Protein AF-A0A1A9N762-F1 (afdb_monomer_lite)

Secondary structure (DSSP, 8-state):
-EEEETTS-HHHHHHHHHHHHHHHHTT--PPEEEETT--TTHHHHSTTSS--HHHHHHHHHHHH--

Foldseek 3Di:
DQEEEPAEDPVNVVVSVVVQVVCVVVVNRDDYYYHYPDYPPVLVVCQVPPNCPSVVVVVCVVVPPD

pLDDT: mean 95.45, std 7.13, range [48.88, 98.5]

Structure (mmCIF, N/CA/C/O backbone):
data_AF-A0A1A9N762-F1
#
_entry.id   AF-A0A1A9N762-F1
#
loop_
_atom_site.group_PDB
_atom_site.id
_atom_site.type_symbol
_atom_site.label_atom_id
_atom_site.label_alt_id
_atom_site.label_comp_id
_atom_site.label_asym_id
_atom_site.label_entity_id
_atom_site.label_seq_id
_atom_site.pdbx_PDB_ins_code
_atom_site.Cartn_x
_atom_site.Cartn_y
_atom_site.Cartn_z
_atom_site.occupancy
_atom_site.B_iso_or_equiv
_atom_site.auth_seq_id
_atom_site.auth_comp_id
_atom_site.auth_asym_id
_atom_site.auth_atom_id
_atom_site.pdbx_PDB_model_num
ATOM 1 N N . MET A 1 1 ? -3.047 -2.220 8.448 1.00 93.12 1 MET A N 1
ATOM 2 C CA . MET A 1 1 ? -2.125 -1.416 7.626 1.00 93.12 1 MET A CA 1
ATOM 3 C C . MET A 1 1 ? -2.939 -0.732 6.542 1.00 93.12 1 MET A C 1
ATOM 5 O O . MET A 1 1 ? -3.861 -1.365 6.041 1.00 93.12 1 MET A O 1
ATOM 9 N N . VAL A 1 2 ? -2.625 0.518 6.213 1.00 96.81 2 VAL A N 1
ATOM 10 C CA . VAL A 1 2 ? -3.111 1.216 5.012 1.00 96.81 2 VAL A CA 1
ATOM 11 C C . VAL A 1 2 ? -1.882 1.550 4.169 1.00 96.81 2 VAL A C 1
ATOM 13 O O . VAL A 1 2 ? -0.926 2.118 4.691 1.00 96.81 2 VAL A O 1
ATOM 16 N N . ALA A 1 3 ? -1.874 1.137 2.906 1.00 96.56 3 ALA A N 1
ATOM 17 C CA . ALA A 1 3 ? -0.727 1.276 2.016 1.00 96.56 3 ALA A CA 1
ATOM 18 C C . ALA A 1 3 ? -1.064 2.159 0.811 1.00 96.56 3 ALA A C 1
ATOM 20 O O . ALA A 1 3 ? -2.219 2.222 0.394 1.00 96.56 3 ALA A O 1
ATOM 21 N N . THR A 1 4 ? -0.043 2.834 0.294 1.00 97.88 4 THR A N 1
ATOM 22 C CA . THR A 1 4 ? -0.046 3.599 -0.961 1.00 97.88 4 THR A CA 1
ATOM 23 C C . THR A 1 4 ? 1.276 3.374 -1.680 1.00 97.88 4 THR A C 1
ATOM 25 O O . THR A 1 4 ? 2.271 2.988 -1.056 1.00 97.88 4 THR A O 1
ATOM 28 N N . ALA A 1 5 ? 1.313 3.685 -2.964 1.00 98.12 5 ALA A N 1
ATOM 29 C CA . ALA A 1 5 ? 2.512 3.668 -3.780 1.00 98.12 5 ALA A CA 1
ATOM 30 C C . ALA A 1 5 ? 2.960 5.087 -4.149 1.00 98.12 5 ALA A C 1
ATOM 32 O O . ALA A 1 5 ? 2.151 5.999 -4.290 1.00 98.12 5 ALA A O 1
ATOM 33 N N . GLU A 1 6 ? 4.263 5.290 -4.343 1.00 98.00 6 GLU A N 1
ATOM 34 C CA . GLU A 1 6 ? 4.807 6.604 -4.700 1.00 98.00 6 GLU A CA 1
ATOM 35 C C . GLU A 1 6 ? 4.249 7.172 -6.011 1.00 98.00 6 GLU A C 1
ATOM 37 O O . GLU A 1 6 ? 4.142 8.391 -6.158 1.00 98.00 6 GLU A O 1
ATOM 42 N N . LEU A 1 7 ?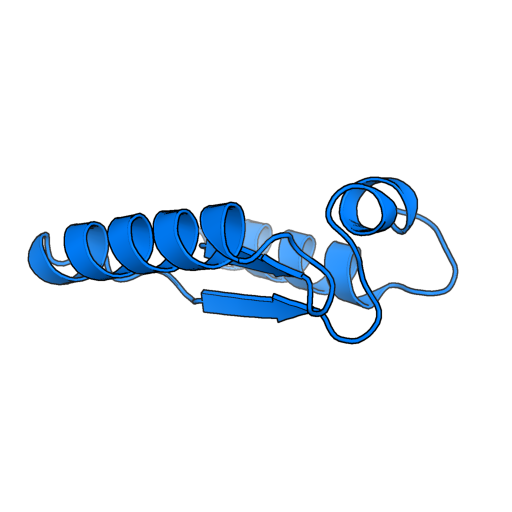 3.906 6.289 -6.947 1.00 98.12 7 LEU A N 1
ATOM 43 C CA . LEU A 1 7 ? 3.382 6.624 -8.266 1.00 98.12 7 LEU A CA 1
ATOM 44 C C . LEU A 1 7 ? 1.874 6.347 -8.375 1.00 98.12 7 LEU A C 1
ATOM 46 O O . LEU A 1 7 ? 1.355 6.205 -9.486 1.00 98.12 7 LEU A O 1
ATOM 50 N N . ASP A 1 8 ? 1.167 6.235 -7.247 1.00 98.38 8 ASP A N 1
ATOM 51 C CA . ASP A 1 8 ? -0.292 6.173 -7.257 1.00 98.38 8 ASP A CA 1
ATOM 52 C C . ASP A 1 8 ? -0.900 7.460 -7.841 1.00 98.38 8 ASP A C 1
ATOM 54 O O . ASP A 1 8 ? -0.374 8.564 -7.658 1.00 98.38 8 ASP A O 1
ATOM 58 N N . PRO A 1 9 ? -2.065 7.373 -8.509 1.00 98.00 9 PRO A N 1
ATOM 59 C CA . PRO A 1 9 ? -2.847 8.560 -8.812 1.00 98.00 9 PRO A CA 1
ATOM 60 C C . PRO A 1 9 ? -3.206 9.312 -7.522 1.00 98.00 9 PRO A C 1
ATOM 62 O O . PRO A 1 9 ? -3.652 8.707 -6.550 1.00 98.00 9 PRO A O 1
ATOM 65 N N . VAL A 1 10 ? -3.145 10.648 -7.546 1.00 97.50 10 VAL A N 1
ATOM 66 C CA . VAL A 1 10 ? -3.452 11.518 -6.385 1.00 97.50 10 VAL A CA 1
ATOM 67 C C . VAL A 1 10 ? -4.794 11.183 -5.712 1.00 97.50 10 VAL A C 1
ATOM 69 O O . VAL A 1 10 ? -4.950 11.340 -4.503 1.00 97.50 10 VAL A O 1
ATOM 72 N N . ALA A 1 11 ? -5.789 10.728 -6.479 1.00 98.00 11 ALA A N 1
ATOM 73 C CA . ALA A 1 11 ? -7.084 10.329 -5.933 1.00 98.00 11 ALA A CA 1
ATOM 74 C C . ALA A 1 11 ? -6.995 9.105 -5.000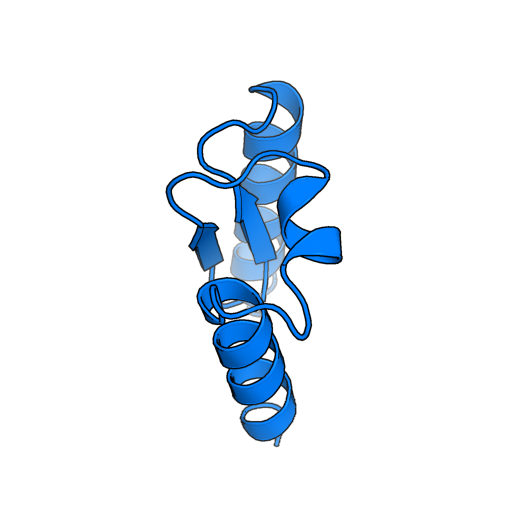 1.00 98.00 11 ALA A C 1
ATOM 76 O O . ALA A 1 11 ? -7.708 9.068 -4.001 1.00 98.00 11 ALA A O 1
ATOM 77 N N . VAL A 1 12 ? -6.113 8.145 -5.296 1.00 97.38 12 VAL A N 1
ATOM 78 C CA . VAL A 1 12 ? -5.877 6.948 -4.475 1.00 97.38 12 VAL A CA 1
ATOM 79 C C . VAL A 1 12 ? -5.170 7.334 -3.177 1.00 97.38 12 VAL A C 1
ATOM 81 O O . VAL A 1 12 ? -5.657 6.987 -2.102 1.00 97.38 12 VAL A O 1
ATOM 84 N N . GLU A 1 13 ? -4.110 8.152 -3.249 1.00 96.25 13 GLU A N 1
ATOM 85 C CA . GLU A 1 13 ? -3.415 8.656 -2.051 1.00 96.25 13 GLU A CA 1
ATOM 86 C C . GLU A 1 13 ? -4.382 9.406 -1.111 1.00 96.25 13 GLU A C 1
ATOM 88 O O . GLU A 1 13 ? -4.376 9.196 0.104 1.00 96.25 13 GLU A O 1
ATOM 93 N N . ARG A 1 14 ? -5.282 10.235 -1.664 1.00 97.88 14 ARG A N 1
ATOM 94 C CA . ARG A 1 14 ? -6.302 10.949 -0.873 1.00 97.88 14 ARG A CA 1
ATOM 95 C C . ARG A 1 14 ? -7.289 10.008 -0.187 1.00 97.88 14 ARG A C 1
ATOM 97 O O . ARG A 1 14 ? -7.639 10.251 0.964 1.00 97.88 14 ARG A O 1
ATOM 104 N N . GLN A 1 15 ? -7.743 8.960 -0.871 1.00 98.38 15 GLN A N 1
ATOM 105 C CA . GLN A 1 15 ? -8.654 7.975 -0.281 1.00 98.38 15 GLN A CA 1
ATOM 106 C C . GLN A 1 15 ? -7.976 7.187 0.845 1.00 98.38 15 GLN A C 1
ATOM 108 O O . GLN A 1 15 ? -8.589 6.959 1.887 1.00 98.38 15 GLN A O 1
ATOM 113 N N . ALA A 1 16 ? -6.705 6.819 0.673 1.00 98.06 16 ALA A N 1
ATOM 114 C CA . ALA A 1 16 ? -5.932 6.147 1.711 1.00 98.06 16 ALA A CA 1
ATOM 115 C C . ALA A 1 16 ? -5.756 7.030 2.958 1.00 98.06 16 ALA A C 1
ATOM 117 O O . ALA A 1 16 ? -5.946 6.546 4.075 1.00 98.06 16 ALA A O 1
ATOM 118 N N . LEU A 1 17 ? -5.473 8.327 2.776 1.00 97.25 17 LEU A N 1
ATOM 119 C CA . LEU A 1 17 ? -5.398 9.288 3.879 1.00 97.25 17 LEU A CA 1
ATOM 120 C C . LEU A 1 17 ? -6.747 9.429 4.600 1.00 97.25 17 LEU A C 1
ATOM 122 O O . LEU A 1 17 ? -6.800 9.324 5.820 1.00 97.25 17 LEU A O 1
ATOM 126 N N . GLN A 1 18 ? -7.847 9.568 3.853 1.00 98.44 18 GLN A N 1
ATOM 127 C CA . GLN A 1 18 ? -9.195 9.634 4.432 1.00 98.44 18 GLN A CA 1
ATOM 128 C C . GLN A 1 18 ? -9.534 8.389 5.263 1.00 98.44 18 GLN A C 1
ATOM 130 O O . GLN A 1 18 ? -10.094 8.505 6.352 1.00 98.44 18 GLN A O 1
ATOM 135 N N . LEU A 1 19 ? -9.185 7.197 4.768 1.00 98.31 19 LEU A N 1
ATOM 136 C CA . LEU A 1 19 ? -9.381 5.947 5.500 1.00 98.31 19 LEU A CA 1
ATOM 137 C C . LE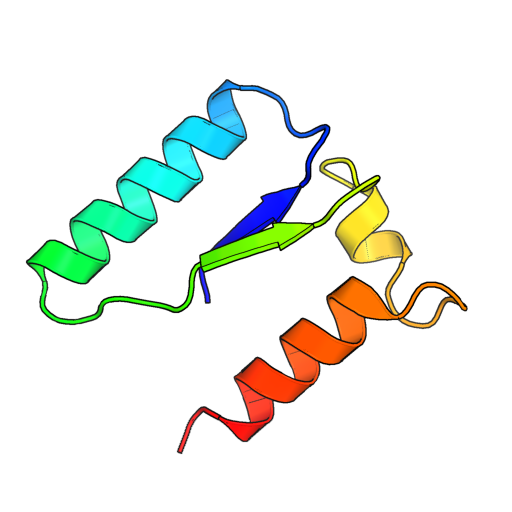U A 1 19 ? -8.528 5.897 6.772 1.00 98.31 19 LEU A C 1
ATOM 139 O O . LEU A 1 19 ? -9.026 5.495 7.823 1.00 98.31 19 LEU A O 1
ATOM 143 N N . HIS A 1 20 ? -7.252 6.276 6.678 1.00 98.00 20 HIS A N 1
ATOM 144 C CA . HIS A 1 20 ? -6.350 6.325 7.823 1.00 98.00 20 HIS A CA 1
ATOM 145 C C . HIS A 1 20 ? -6.905 7.245 8.916 1.00 98.00 20 HIS A C 1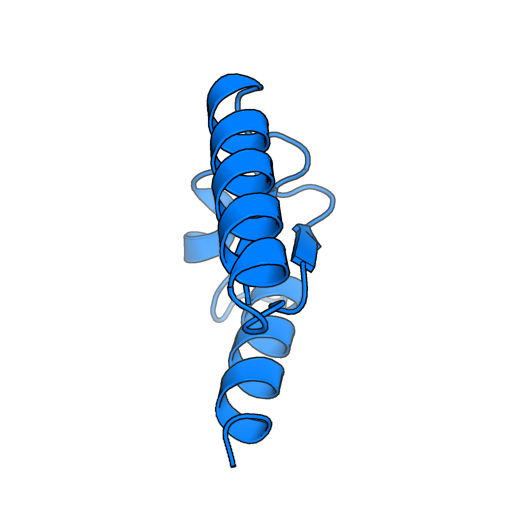
ATOM 147 O O . HIS A 1 20 ? -7.071 6.800 10.052 1.00 98.00 20 HIS A O 1
ATOM 153 N N . ASP A 1 21 ? -7.263 8.478 8.561 1.00 98.12 21 ASP A N 1
ATOM 154 C CA . ASP A 1 21 ? -7.728 9.487 9.511 1.00 98.12 21 ASP A CA 1
ATOM 155 C C . ASP A 1 21 ? -9.034 9.053 10.188 1.00 98.12 21 ASP A C 1
ATOM 157 O O . ASP A 1 21 ? -9.119 9.055 11.417 1.00 98.12 21 ASP A O 1
ATOM 161 N N . ALA A 1 22 ? -10.000 8.538 9.417 1.00 98.50 22 ALA A N 1
ATOM 162 C CA . ALA A 1 22 ? -11.256 8.015 9.958 1.00 98.50 22 ALA A CA 1
ATOM 163 C C . ALA A 1 22 ? -11.043 6.823 10.915 1.00 98.50 22 ALA A C 1
ATOM 165 O O . ALA A 1 22 ? -11.729 6.690 11.931 1.00 98.50 22 ALA A O 1
ATOM 166 N N . LEU A 1 23 ? -10.083 5.939 10.621 1.00 98.19 23 LEU A N 1
ATOM 167 C CA . LEU A 1 23 ? -9.738 4.836 11.521 1.00 98.19 23 LEU A CA 1
ATOM 168 C C . LEU A 1 23 ? -9.031 5.331 12.787 1.00 98.19 23 LEU A C 1
ATOM 170 O O . LEU A 1 23 ? -9.272 4.780 13.862 1.00 98.19 23 LEU A O 1
ATOM 174 N N . CYS A 1 24 ? -8.186 6.358 12.691 1.00 98.00 24 CYS A N 1
ATOM 175 C CA . CYS A 1 24 ? -7.536 6.958 13.853 1.00 98.00 24 CYS A CA 1
ATOM 176 C C . CYS A 1 24 ? -8.548 7.667 14.766 1.00 98.00 24 CYS A C 1
ATOM 178 O O . CYS A 1 24 ? -8.505 7.445 15.976 1.00 98.00 24 CYS A O 1
ATOM 180 N N . GLU A 1 25 ? -9.516 8.408 14.215 1.00 98.38 25 GLU A N 1
ATOM 181 C CA . GLU A 1 25 ? -10.632 9.001 14.974 1.00 98.38 25 GLU A CA 1
ATOM 182 C C . GLU A 1 25 ? -11.459 7.942 15.723 1.00 98.38 25 GLU A C 1
ATOM 184 O O . GLU A 1 25 ? -11.910 8.162 16.847 1.00 98.38 25 GLU A O 1
ATOM 189 N N . ALA A 1 26 ? -11.597 6.749 15.141 1.00 98.25 26 ALA A N 1
ATOM 190 C CA . ALA A 1 26 ? -12.269 5.610 15.759 1.00 98.25 26 ALA A CA 1
ATOM 191 C C . ALA A 1 26 ? -11.391 4.818 16.756 1.00 98.25 26 ALA A C 1
ATOM 193 O O . ALA A 1 26 ? -11.770 3.713 17.148 1.00 98.25 26 ALA A O 1
ATOM 194 N N . ASN A 1 27 ? -10.223 5.334 17.160 1.00 97.19 27 ASN A N 1
ATOM 195 C CA . ASN A 1 27 ? -9.236 4.645 18.008 1.00 97.19 27 ASN A CA 1
ATOM 196 C C . ASN A 1 27 ? -8.730 3.304 17.427 1.00 97.19 27 ASN A C 1
ATOM 198 O O . ASN A 1 27 ? -8.376 2.383 18.162 1.00 97.19 27 ASN A O 1
ATOM 202 N N . ARG A 1 28 ? -8.682 3.180 16.096 1.00 95.88 28 ARG A N 1
ATOM 203 C CA . ARG A 1 28 ? -8.193 2.004 15.348 1.00 95.88 28 ARG A CA 1
ATOM 204 C C . ARG A 1 28 ? -7.045 2.374 14.404 1.00 95.88 28 ARG A C 1
ATOM 206 O O . ARG A 1 28 ? -6.966 1.846 13.297 1.00 95.88 28 ARG A O 1
ATOM 213 N N . CYS A 1 29 ? -6.186 3.298 14.834 1.00 95.00 29 CYS A N 1
ATOM 214 C CA . CYS A 1 29 ? -5.182 3.949 13.995 1.00 95.00 29 CYS A CA 1
ATOM 215 C C . CYS A 1 29 ? -4.185 2.934 13.395 1.00 95.00 29 CYS A C 1
ATOM 217 O O . CYS A 1 29 ? -3.378 2.358 14.132 1.00 95.00 29 CYS A O 1
ATOM 219 N N . PRO A 1 30 ? -4.260 2.641 12.083 1.00 94.88 30 PRO A N 1
ATOM 220 C CA . PRO A 1 30 ? -3.441 1.608 11.468 1.00 94.88 30 PRO A CA 1
ATOM 221 C C . PRO A 1 30 ? -2.052 2.152 11.124 1.00 94.88 30 PRO A C 1
ATOM 223 O O . PRO A 1 30 ? -1.899 3.322 10.797 1.00 94.88 30 PRO A O 1
ATOM 226 N N . THR A 1 31 ? -1.041 1.281 11.065 1.00 94.69 31 THR A N 1
ATOM 227 C CA . THR A 1 31 ? 0.225 1.624 10.398 1.00 94.69 31 THR A CA 1
ATOM 228 C C . THR A 1 31 ? -0.045 2.062 8.957 1.00 94.69 31 THR A C 1
ATOM 230 O O . THR A 1 31 ? -0.712 1.327 8.217 1.00 94.69 31 THR A O 1
ATOM 233 N N . SER A 1 32 ? 0.488 3.220 8.568 1.00 95.19 32 SER A N 1
ATOM 234 C CA . SER A 1 32 ? 0.506 3.705 7.190 1.00 95.19 32 SER A CA 1
ATOM 235 C C . SER A 1 32 ? 1.871 3.460 6.545 1.00 95.19 32 SER A C 1
ATOM 237 O O . SER A 1 32 ? 2.909 3.553 7.202 1.00 95.19 32 SER A O 1
ATOM 239 N N . VAL A 1 33 ? 1.878 3.105 5.261 1.00 96.38 33 VAL A N 1
ATOM 240 C CA . VAL A 1 33 ? 3.105 2.903 4.479 1.00 96.38 33 VAL A CA 1
ATOM 241 C C . VAL A 1 33 ? 2.938 3.483 3.078 1.00 96.38 33 VAL A C 1
ATOM 243 O O . VAL A 1 33 ? 1.870 3.376 2.475 1.00 96.38 33 VAL A O 1
ATOM 246 N N . ARG A 1 34 ? 4.002 4.106 2.566 1.00 97.19 34 ARG A N 1
ATOM 247 C CA . ARG A 1 34 ? 4.105 4.569 1.181 1.00 97.19 34 ARG A CA 1
ATOM 248 C C . ARG A 1 34 ? 5.293 3.877 0.526 1.00 97.19 34 ARG A C 1
ATOM 250 O O . ARG A 1 34 ? 6.430 4.115 0.932 1.00 97.19 34 ARG A O 1
ATOM 257 N N . PHE A 1 35 ? 5.041 3.000 -0.440 1.00 97.81 35 PHE A N 1
ATOM 258 C CA . PHE A 1 35 ? 6.087 2.226 -1.101 1.00 97.81 35 PHE A CA 1
ATOM 259 C C . PHE A 1 35 ? 6.763 3.045 -2.202 1.00 97.81 35 PHE A C 1
ATOM 261 O O . PHE A 1 35 ? 6.125 3.460 -3.169 1.00 97.81 35 PHE A O 1
ATOM 268 N N . ALA A 1 36 ? 8.067 3.278 -2.048 1.00 97.12 36 ALA A N 1
ATOM 269 C CA . ALA A 1 36 ? 8.874 3.982 -3.039 1.00 97.12 36 ALA A CA 1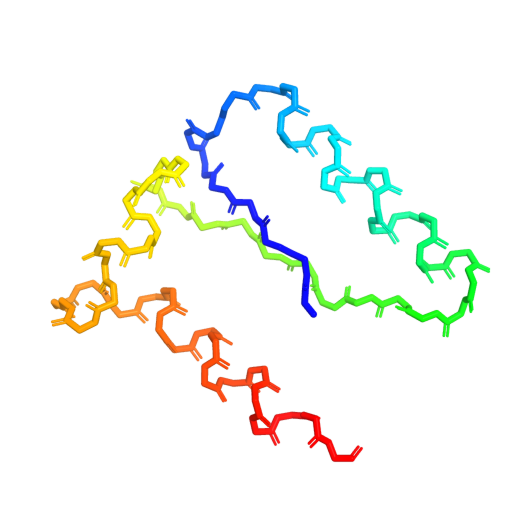
ATOM 270 C C . ALA A 1 36 ? 8.965 3.185 -4.348 1.00 97.12 36 ALA A C 1
ATOM 272 O O . ALA A 1 36 ? 8.999 1.956 -4.320 1.00 97.12 36 ALA A O 1
ATOM 273 N N . GLN A 1 37 ? 9.025 3.887 -5.481 1.00 96.44 37 GLN A N 1
ATOM 274 C CA . GLN A 1 37 ? 9.152 3.329 -6.840 1.00 96.44 37 GLN A CA 1
ATOM 275 C C . GLN A 1 37 ? 8.037 2.368 -7.292 1.00 96.44 37 GLN A C 1
ATOM 277 O O . GLN A 1 37 ? 8.088 1.844 -8.405 1.00 96.44 37 GLN A O 1
ATOM 282 N N . GLN A 1 38 ? 7.011 2.158 -6.470 1.00 98.19 38 GLN A N 1
ATOM 283 C CA . GLN A 1 38 ? 5.831 1.397 -6.848 1.00 98.19 38 GLN A CA 1
ATOM 284 C C . GLN A 1 38 ? 4.803 2.308 -7.526 1.00 98.19 38 GLN A C 1
ATOM 286 O O . GLN A 1 38 ? 4.708 3.500 -7.231 1.00 98.19 38 GLN A O 1
ATOM 291 N N . ASN A 1 39 ? 3.999 1.722 -8.404 1.00 97.75 39 ASN A N 1
ATOM 292 C CA . ASN A 1 39 ? 2.717 2.245 -8.853 1.00 97.75 39 A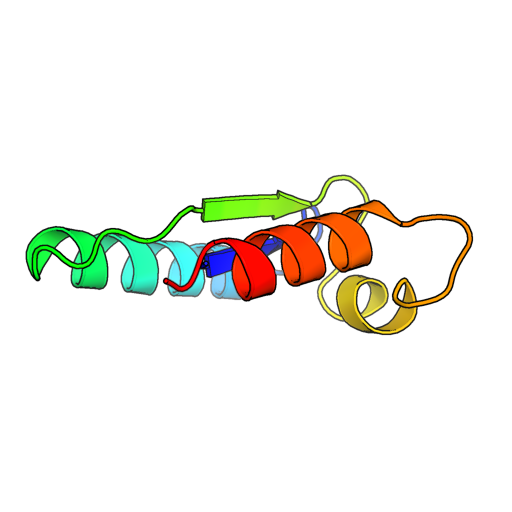SN A CA 1
ATOM 293 C C . ASN A 1 39 ? 1.585 1.334 -8.354 1.00 97.75 39 ASN A C 1
ATOM 295 O O . ASN A 1 39 ? 1.840 0.257 -7.816 1.00 97.75 39 ASN A O 1
ATOM 299 N N . HIS A 1 40 ? 0.346 1.735 -8.632 1.00 97.31 40 HIS A N 1
ATOM 300 C CA . HIS A 1 40 ? -0.868 1.051 -8.185 1.00 97.31 40 HIS A CA 1
ATOM 301 C C . HIS A 1 40 ? -0.903 -0.471 -8.418 1.00 97.31 40 HIS A C 1
ATOM 303 O O . HIS A 1 40 ? -1.489 -1.219 -7.641 1.00 97.31 40 HIS A O 1
ATOM 309 N N . PHE A 1 41 ? -0.314 -0.946 -9.518 1.00 97.25 41 PHE A N 1
ATOM 310 C CA . PHE A 1 41 ? -0.321 -2.365 -9.874 1.00 97.25 41 PHE A CA 1
ATOM 311 C C . PHE A 1 41 ? 1.003 -3.062 -9.580 1.00 97.25 41 PHE A C 1
ATOM 313 O O . PHE A 1 41 ? 1.014 -4.261 -9.310 1.00 97.25 41 PHE A O 1
ATOM 320 N N . SER A 1 42 ? 2.132 -2.359 -9.634 1.00 97.69 42 SER A N 1
ATOM 321 C CA . SER A 1 42 ? 3.424 -3.004 -9.408 1.00 97.69 42 SER A CA 1
ATOM 322 C C . SER A 1 42 ? 3.559 -3.533 -7.980 1.00 97.69 42 SER A C 1
ATOM 324 O O . SER A 1 42 ? 4.254 -4.525 -7.792 1.00 97.69 42 SER A O 1
ATOM 326 N N . GLU A 1 43 ? 2.820 -2.982 -7.008 1.00 96.75 43 GLU A N 1
ATOM 327 C CA . GLU A 1 43 ? 2.751 -3.527 -5.647 1.00 96.75 43 GLU A CA 1
ATOM 328 C C . GLU A 1 43 ? 2.313 -4.997 -5.611 1.00 96.75 43 GLU A C 1
ATOM 330 O O . GLU A 1 43 ? 2.907 -5.805 -4.902 1.00 96.75 43 GLU A O 1
ATOM 335 N N . VAL A 1 44 ? 1.282 -5.375 -6.379 1.00 96.12 44 VAL A N 1
ATOM 336 C CA . VAL A 1 44 ? 0.809 -6.769 -6.389 1.00 96.12 44 VAL A CA 1
ATOM 337 C C . VAL A 1 44 ? 1.725 -7.668 -7.218 1.00 96.12 44 VAL A C 1
ATOM 339 O O . VAL A 1 44 ? 1.868 -8.852 -6.918 1.00 96.12 44 VAL A O 1
ATOM 342 N N . PHE A 1 45 ? 2.374 -7.112 -8.242 1.00 96.75 45 PHE A N 1
ATOM 343 C CA . PHE A 1 45 ? 3.300 -7.854 -9.096 1.00 96.75 45 PHE A CA 1
ATOM 344 C C . PHE A 1 45 ? 4.701 -8.018 -8.495 1.00 96.75 45 PHE A C 1
ATOM 346 O O . PHE A 1 45 ? 5.433 -8.905 -8.931 1.00 96.75 45 PHE A O 1
ATOM 353 N N . SER A 1 46 ? 5.081 -7.209 -7.502 1.00 97.00 46 SER A N 1
ATOM 354 C CA . SER A 1 46 ? 6.368 -7.335 -6.805 1.00 97.00 46 SER A CA 1
ATOM 355 C C . SER A 1 46 ? 6.384 -8.485 -5.796 1.00 97.00 46 SER A C 1
ATOM 357 O O . SER A 1 46 ? 7.453 -8.947 -5.393 1.00 97.00 46 SER A O 1
ATOM 359 N N . ILE A 1 47 ? 5.216 -9.015 -5.418 1.00 96.25 47 ILE A N 1
ATOM 360 C CA . ILE A 1 47 ? 5.116 -10.175 -4.531 1.00 96.25 47 ILE A CA 1
ATOM 361 C C . ILE A 1 47 ? 5.834 -11.369 -5.172 1.00 96.25 47 ILE A C 1
ATOM 363 O O . ILE A 1 47 ? 5.516 -11.771 -6.288 1.00 96.25 47 ILE A O 1
ATOM 367 N N . TYR A 1 48 ? 6.772 -11.967 -4.428 1.00 94.25 48 TYR A N 1
ATOM 368 C CA . TYR A 1 48 ? 7.637 -13.063 -4.893 1.00 94.25 48 TYR A CA 1
ATOM 369 C C . TYR A 1 48 ? 8.646 -12.661 -5.991 1.00 94.25 48 TYR A C 1
ATOM 371 O O . TYR A 1 48 ? 9.186 -13.508 -6.701 1.00 94.25 48 TYR A O 1
ATOM 379 N N . SER A 1 49 ? 8.943 -11.367 -6.108 1.00 95.81 49 SER A N 1
ATOM 380 C CA . SER A 1 49 ? 10.051 -10.850 -6.912 1.00 95.81 49 SER A CA 1
ATOM 381 C C . SER A 1 49 ? 11.294 -10.567 -6.043 1.00 95.81 49 SER A C 1
ATOM 383 O O . SER A 1 49 ? 11.215 -10.654 -4.816 1.00 95.81 49 SER A O 1
ATOM 385 N N . PRO A 1 50 ? 12.452 -10.222 -6.645 1.00 97.06 50 PRO A N 1
ATOM 386 C CA . PRO A 1 50 ? 13.611 -9.728 -5.898 1.00 97.06 50 PRO A CA 1
ATOM 387 C C . PRO A 1 50 ? 13.378 -8.398 -5.162 1.00 97.06 50 PRO A C 1
ATOM 389 O O . PRO A 1 50 ? 14.100 -8.117 -4.210 1.00 97.06 50 PRO A O 1
ATOM 392 N N . ASP A 1 51 ? 12.415 -7.581 -5.602 1.00 95.69 51 ASP A N 1
ATOM 393 C CA . ASP A 1 51 ? 11.927 -6.440 -4.824 1.00 95.69 51 ASP A CA 1
ATOM 394 C C . ASP A 1 51 ? 10.908 -6.955 -3.804 1.00 95.69 51 ASP A C 1
ATOM 396 O O . ASP A 1 51 ? 9.767 -7.278 -4.142 1.00 95.69 51 ASP A O 1
ATOM 400 N N . ASP A 1 52 ? 11.346 -7.089 -2.555 1.00 96.06 52 ASP A N 1
ATOM 401 C CA . ASP A 1 52 ? 10.580 -7.713 -1.483 1.00 96.06 52 ASP A CA 1
ATOM 402 C C . ASP A 1 52 ? 9.905 -6.708 -0.541 1.00 96.06 52 ASP A C 1
ATOM 404 O O . ASP A 1 52 ? 9.243 -7.128 0.410 1.00 96.06 52 ASP A O 1
ATOM 408 N N . ALA A 1 53 ? 10.000 -5.399 -0.804 1.00 96.38 53 ALA A N 1
ATOM 409 C CA . ALA A 1 53 ? 9.531 -4.361 0.115 1.00 96.38 53 ALA A CA 1
ATOM 410 C C . ALA A 1 53 ? 8.043 -4.522 0.482 1.00 96.38 53 ALA A C 1
ATOM 412 O O . ALA A 1 53 ? 7.670 -4.478 1.660 1.00 96.38 53 ALA A O 1
ATOM 413 N N . VAL A 1 54 ? 7.193 -4.770 -0.519 1.00 97.06 54 VAL A N 1
ATOM 414 C CA . VAL A 1 54 ? 5.749 -4.979 -0.321 1.00 97.06 54 VAL A CA 1
ATOM 415 C C . VAL A 1 54 ? 5.484 -6.299 0.407 1.00 97.06 54 VAL A C 1
ATOM 417 O O . VAL A 1 54 ? 4.736 -6.337 1.388 1.00 97.06 54 VAL A O 1
ATOM 420 N N . GLY A 1 55 ? 6.138 -7.384 -0.018 1.00 96.88 55 GLY A N 1
ATOM 421 C CA . GLY A 1 55 ? 5.982 -8.707 0.591 1.00 96.88 55 GLY A CA 1
ATOM 422 C C . GLY A 1 55 ? 6.409 -8.741 2.063 1.00 96.88 55 GLY A C 1
ATOM 423 O O . GLY A 1 55 ? 5.698 -9.293 2.907 1.00 96.88 55 GLY A O 1
ATOM 424 N N . ALA A 1 56 ? 7.529 -8.099 2.393 1.00 95.44 56 ALA A N 1
ATOM 425 C CA . ALA A 1 56 ? 8.036 -7.975 3.753 1.00 95.44 56 ALA A CA 1
ATOM 426 C C . ALA A 1 56 ? 7.071 -7.184 4.650 1.00 95.44 56 ALA A C 1
ATOM 428 O O . ALA A 1 56 ? 6.785 -7.616 5.770 1.00 95.44 56 ALA A O 1
ATOM 429 N N . ALA A 1 57 ? 6.512 -6.075 4.152 1.00 95.88 57 ALA A N 1
ATOM 430 C CA . ALA A 1 57 ? 5.525 -5.279 4.881 1.00 95.88 57 ALA A CA 1
ATOM 431 C C . ALA A 1 57 ? 4.226 -6.062 5.150 1.00 95.88 57 ALA A C 1
ATOM 433 O O . ALA A 1 57 ? 3.716 -6.045 6.274 1.00 95.88 57 ALA A O 1
ATOM 434 N N . ILE A 1 58 ? 3.724 -6.813 4.161 1.00 95.88 58 ILE A N 1
ATOM 435 C CA . ILE A 1 58 ? 2.553 -7.689 4.327 1.00 95.88 58 ILE A CA 1
ATOM 436 C C . ILE A 1 58 ? 2.828 -8.768 5.381 1.00 95.88 58 ILE A C 1
ATOM 438 O O . ILE A 1 58 ? 2.013 -8.977 6.282 1.00 95.88 58 ILE A O 1
ATOM 442 N N . LEU A 1 59 ? 3.983 -9.437 5.315 1.00 95.31 59 LEU A N 1
ATOM 443 C CA . LEU A 1 59 ? 4.345 -10.475 6.279 1.00 95.31 59 LEU A CA 1
ATOM 444 C C . LEU A 1 59 ? 4.487 -9.915 7.701 1.00 95.31 59 LEU A C 1
ATOM 446 O O . LEU A 1 59 ? 4.051 -10.556 8.661 1.00 95.31 59 LEU A O 1
ATOM 450 N N . ALA A 1 60 ? 5.071 -8.723 7.843 1.00 94.31 60 ALA A N 1
ATOM 451 C CA . ALA A 1 60 ? 5.167 -8.023 9.118 1.00 94.31 60 ALA A CA 1
ATOM 452 C C . ALA A 1 60 ? 3.779 -7.684 9.678 1.00 94.31 60 ALA A C 1
ATOM 454 O O . ALA A 1 60 ? 3.524 -7.944 10.854 1.00 94.31 60 ALA A O 1
ATOM 455 N N . PHE A 1 61 ? 2.860 -7.191 8.839 1.00 94.88 61 PHE A N 1
ATOM 456 C CA . PHE A 1 61 ? 1.474 -6.948 9.234 1.00 94.88 61 PHE A CA 1
ATOM 457 C C . PHE A 1 61 ? 0.801 -8.234 9.731 1.00 94.88 61 PHE A C 1
ATOM 459 O O . PHE A 1 61 ? 0.299 -8.249 10.850 1.00 94.88 61 PHE A O 1
ATOM 466 N N . ILE A 1 62 ? 0.862 -9.328 8.963 1.00 95.12 62 ILE A N 1
ATOM 467 C CA . ILE A 1 62 ? 0.252 -10.620 9.334 1.00 95.12 62 ILE A CA 1
ATOM 468 C C . ILE A 1 62 ? 0.785 -11.125 10.680 1.00 95.12 62 ILE A C 1
ATOM 470 O O . ILE A 1 62 ? 0.015 -11.582 11.519 1.00 95.12 62 ILE A O 1
ATOM 474 N N . ARG A 1 63 ? 2.098 -11.031 10.907 1.00 94.75 63 ARG A N 1
ATOM 475 C CA . ARG A 1 63 ? 2.728 -11.468 12.164 1.00 94.75 63 ARG A CA 1
ATOM 476 C C . ARG A 1 63 ? 2.438 -10.536 13.344 1.00 94.75 63 ARG A C 1
ATOM 478 O O . ARG A 1 63 ? 2.528 -10.976 14.489 1.00 94.75 63 ARG A O 1
ATOM 485 N N . GLY A 1 64 ? 2.146 -9.265 13.069 1.00 85.75 64 GLY A N 1
ATOM 486 C CA . GLY A 1 64 ? 1.838 -8.236 14.061 1.00 85.75 64 GLY A CA 1
ATOM 487 C C . GLY A 1 64 ? 0.377 -8.214 14.514 1.00 85.75 64 GLY A C 1
ATOM 488 O O . GLY A 1 64 ? 0.096 -7.652 15.569 1.00 85.75 64 GLY A O 1
ATOM 489 N N . VAL A 1 65 ? -0.544 -8.836 13.769 1.00 65.88 65 VAL A N 1
ATOM 490 C CA . VAL A 1 65 ? -1.917 -9.086 14.234 1.00 65.88 65 VAL A CA 1
ATOM 491 C C . VAL A 1 65 ? -1.865 -10.208 15.280 1.00 65.88 65 VAL A C 1
ATOM 493 O O . VAL A 1 65 ? -1.885 -11.390 14.943 1.00 65.88 65 VAL A O 1
ATOM 496 N N . ARG A 1 66 ? -1.729 -9.826 16.551 1.00 48.88 66 ARG A N 1
ATOM 497 C CA . ARG A 1 66 ? -1.924 -10.688 17.724 1.00 48.88 66 ARG A CA 1
ATOM 498 C C . ARG A 1 66 ? -3.192 -10.294 18.458 1.00 48.88 66 ARG A C 1
ATOM 500 O O . ARG A 1 66 ? -3.437 -9.073 18.563 1.00 48.88 66 ARG A O 1
#

Organism: NCBI:txid1462993

Sequence (66 aa):
MVATAELDPVAVERQALQLHDALCEANRCPTSVRFAQQNHFSEVFSIYSPDDAVGAAILAFIRGVR

Radius of gyration: 12.49 Å; chains: 1; bounding box: 26×25×28 Å